Protein AF-A0A969VSY0-F1 (afdb_monomer_lite)

Foldseek 3Di:
DLVVLLVVLVVCVVVVPPPVSLVSNLSSLVVQLVVCVVVVNPVSVVVSVVSNVVSVVVVVVVVD

Sequence (64 aa):
MSTGFVLTGILLTNLNNYPMNIFIHGLGAIGWTFAGYINNDRALMVNFGIQIPLFLLGFAKVII

Secondary structure (DSSP, 8-state):
-HHHHHHHHHHHHHTT-TTHHHHHHHHHHHHHHHHHHHTT-HHHHHHHHTHHHHHHHHHHHHH-

Structure (mmCIF, N/CA/C/O backbone):
data_AF-A0A969VSY0-F1
#
_entry.id   AF-A0A969VSY0-F1
#
loop_
_atom_site.group_PDB
_atom_site.id
_atom_site.type_symbol
_atom_site.label_atom_id
_atom_site.label_alt_id
_atom_site.label_comp_id
_atom_site.label_asym_id
_atom_site.label_entity_id
_atom_site.label_seq_id
_atom_site.pdbx_PDB_ins_code
_atom_site.Cartn_x
_atom_site.Cartn_y
_atom_site.Cartn_z
_atom_site.occupancy
_atom_site.B_iso_or_equiv
_atom_site.auth_seq_id
_atom_site.auth_comp_id
_atom_site.auth_asym_id
_atom_site.auth_atom_id
_atom_site.pdbx_PDB_model_num
ATOM 1 N N . MET A 1 1 ? 4.008 8.470 9.426 1.00 80.88 1 MET A N 1
ATOM 2 C CA . MET A 1 1 ? 5.023 7.859 8.532 1.00 80.88 1 MET A CA 1
ATOM 3 C C . MET A 1 1 ? 4.380 7.023 7.426 1.00 80.88 1 MET A C 1
ATOM 5 O O . MET A 1 1 ? 4.647 7.318 6.270 1.00 80.88 1 MET A O 1
ATOM 9 N N . SER A 1 2 ? 3.474 6.082 7.737 1.00 94.19 2 SER A N 1
ATOM 10 C CA . SER A 1 2 ? 2.792 5.234 6.732 1.00 94.19 2 SER A CA 1
ATOM 11 C C . SER A 1 2 ? 2.130 6.002 5.581 1.00 94.19 2 SER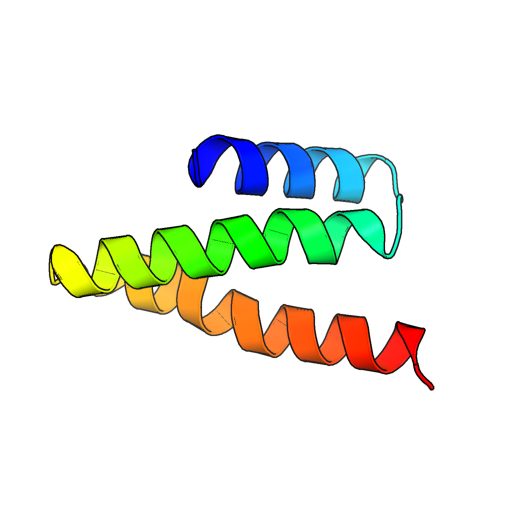 A C 1
ATOM 13 O O . SER A 1 2 ? 2.300 5.647 4.420 1.00 94.19 2 SER A O 1
ATOM 15 N N . THR A 1 3 ? 1.445 7.110 5.884 1.00 96.81 3 THR A N 1
ATOM 16 C CA . THR A 1 3 ? 0.854 8.006 4.876 1.00 96.81 3 THR A CA 1
ATOM 17 C C . THR A 1 3 ? 1.875 8.497 3.857 1.00 96.81 3 THR A C 1
ATOM 19 O O . THR A 1 3 ? 1.602 8.484 2.665 1.00 96.81 3 THR A O 1
ATOM 22 N N . GLY A 1 4 ? 3.065 8.895 4.317 1.00 98.19 4 GLY A N 1
ATOM 23 C CA . GLY A 1 4 ? 4.129 9.373 3.438 1.00 98.19 4 GLY A CA 1
ATOM 24 C C . GLY A 1 4 ? 4.604 8.281 2.486 1.00 98.19 4 GLY A C 1
ATOM 25 O O . GLY A 1 4 ? 4.764 8.540 1.302 1.00 98.19 4 GLY A O 1
ATOM 26 N N . PHE A 1 5 ? 4.752 7.045 2.968 1.00 97.94 5 PHE A N 1
ATOM 27 C CA . PHE A 1 5 ? 5.114 5.912 2.114 1.00 97.94 5 PHE A CA 1
ATOM 28 C C . PHE A 1 5 ? 4.040 5.590 1.070 1.00 97.94 5 PHE A C 1
ATOM 30 O O . PHE A 1 5 ? 4.376 5.406 -0.096 1.00 97.94 5 PHE A O 1
ATOM 37 N N . VAL A 1 6 ? 2.755 5.606 1.439 1.00 98.12 6 VAL A N 1
ATOM 38 C CA . VAL A 1 6 ? 1.659 5.420 0.469 1.00 98.12 6 VAL A CA 1
ATOM 39 C C . VAL A 1 6 ?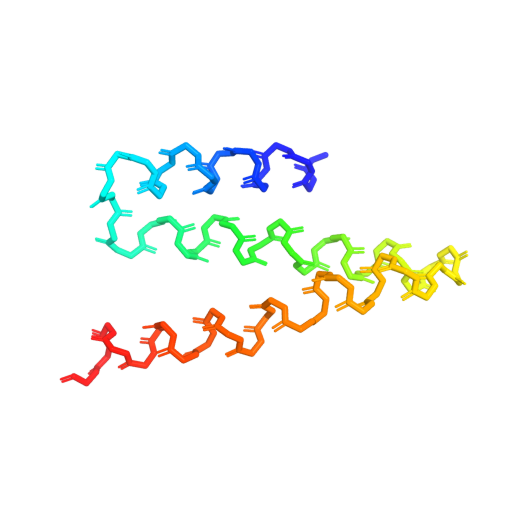 1.684 6.511 -0.603 1.00 98.12 6 VAL A C 1
ATOM 41 O O . VAL A 1 6 ? 1.693 6.200 -1.791 1.00 98.12 6 VAL A O 1
ATOM 44 N N . LEU A 1 7 ? 1.759 7.785 -0.210 1.00 98.31 7 LEU A N 1
ATOM 45 C CA . LEU A 1 7 ? 1.755 8.904 -1.158 1.00 98.31 7 LEU A CA 1
ATOM 46 C C . LEU A 1 7 ? 2.997 8.907 -2.061 1.00 98.31 7 LEU A C 1
ATOM 48 O O . LEU A 1 7 ? 2.875 9.119 -3.267 1.00 98.31 7 LEU A O 1
ATOM 52 N N . THR A 1 8 ? 4.176 8.599 -1.518 1.00 98.31 8 THR A N 1
ATOM 53 C CA . THR A 1 8 ? 5.399 8.430 -2.317 1.00 98.31 8 THR A CA 1
ATOM 54 C C . THR A 1 8 ? 5.278 7.241 -3.269 1.00 98.31 8 THR A C 1
ATOM 56 O O . THR A 1 8 ? 5.659 7.346 -4.431 1.00 98.31 8 THR A O 1
ATOM 59 N N . GLY A 1 9 ? 4.699 6.123 -2.827 1.00 97.62 9 GLY A N 1
ATOM 60 C CA . GLY A 1 9 ? 4.414 4.972 -3.683 1.00 97.62 9 GLY A CA 1
ATOM 61 C C . GLY A 1 9 ? 3.475 5.314 -4.846 1.00 97.62 9 GLY A C 1
ATOM 62 O O . GLY A 1 9 ? 3.734 4.931 -5.989 1.00 97.62 9 GLY A O 1
ATOM 63 N N . ILE A 1 10 ? 2.422 6.096 -4.585 1.00 98.25 10 ILE A N 1
ATOM 64 C CA . ILE A 1 10 ? 1.501 6.613 -5.611 1.00 98.25 10 ILE A CA 1
ATOM 65 C C . ILE A 1 10 ? 2.243 7.527 -6.594 1.00 98.25 10 ILE A C 1
ATOM 67 O O . ILE A 1 10 ? 2.082 7.380 -7.807 1.00 98.25 10 ILE A O 1
ATOM 71 N N . LEU A 1 11 ? 3.093 8.432 -6.104 1.00 98.56 11 LEU A N 1
ATOM 72 C CA . LEU A 1 11 ? 3.913 9.295 -6.956 1.00 98.56 11 LEU A CA 1
ATOM 73 C C . LEU A 1 11 ? 4.838 8.474 -7.865 1.00 98.56 11 LEU A C 1
ATOM 75 O O . LEU A 1 11 ? 4.834 8.663 -9.078 1.00 98.56 11 LEU A O 1
ATOM 79 N N . LEU A 1 12 ? 5.589 7.524 -7.304 1.00 98.12 12 LEU A N 1
ATOM 80 C CA . LEU A 1 12 ? 6.497 6.673 -8.079 1.00 98.12 12 LEU A CA 1
ATOM 81 C C . LEU A 1 12 ? 5.754 5.797 -9.096 1.00 98.12 12 LEU A C 1
ATOM 83 O O . LEU A 1 12 ? 6.297 5.511 -10.162 1.00 98.12 12 LEU A O 1
ATOM 87 N N . THR A 1 13 ? 4.516 5.397 -8.796 1.00 97.44 13 THR A N 1
ATOM 88 C CA . THR A 1 13 ? 3.645 4.701 -9.756 1.00 97.44 13 THR A CA 1
ATOM 89 C C . THR A 1 13 ? 3.341 5.595 -10.956 1.00 97.44 13 THR A C 1
ATOM 91 O O . THR A 1 13 ? 3.523 5.164 -12.089 1.00 97.44 13 THR A O 1
ATOM 94 N N . ASN A 1 14 ? 2.972 6.859 -10.724 1.00 98.19 14 ASN A N 1
ATOM 95 C CA . ASN A 1 14 ? 2.711 7.827 -11.797 1.00 98.19 14 ASN A CA 1
ATOM 96 C C . ASN A 1 14 ? 3.968 8.185 -12.610 1.00 98.19 14 ASN A C 1
ATOM 98 O O . ASN A 1 14 ? 3.865 8.520 -13.785 1.00 98.19 14 ASN A O 1
ATOM 102 N N . LEU A 1 15 ? 5.154 8.079 -12.009 1.00 98.25 15 LEU A N 1
ATOM 103 C CA . LEU A 1 15 ? 6.440 8.264 -12.690 1.00 98.25 15 LEU A CA 1
ATOM 104 C C . LEU A 1 15 ? 6.966 6.982 -13.364 1.00 98.25 15 LEU A C 1
ATOM 106 O O . LEU A 1 15 ? 8.095 6.977 -13.848 1.00 98.25 15 LEU A O 1
ATOM 110 N N . ASN A 1 16 ? 6.184 5.894 -13.389 1.00 96.56 16 ASN A N 1
ATOM 111 C CA . ASN A 1 16 ? 6.567 4.584 -13.933 1.00 96.56 16 ASN A CA 1
ATOM 112 C C . ASN A 1 16 ? 7.870 4.007 -13.337 1.00 96.56 16 ASN A C 1
ATOM 114 O O . ASN A 1 16 ? 8.577 3.240 -13.990 1.00 96.56 16 ASN A O 1
ATOM 118 N N . ASN A 1 17 ? 8.193 4.348 -12.085 1.00 97.25 17 ASN A N 1
ATOM 119 C CA . ASN A 1 17 ? 9.424 3.905 -11.433 1.00 97.25 17 ASN A CA 1
ATOM 120 C C . ASN A 1 17 ? 9.233 2.553 -10.730 1.00 97.25 17 ASN A C 1
ATOM 122 O O . ASN A 1 17 ? 8.940 2.477 -9.533 1.00 97.25 17 ASN A O 1
ATOM 126 N N . TYR A 1 18 ? 9.401 1.484 -11.498 1.00 95.12 18 TYR A N 1
ATOM 127 C CA . TYR A 1 18 ? 9.325 0.104 -11.035 1.00 95.12 18 TYR A CA 1
ATOM 128 C C . TYR A 1 18 ? 10.732 -0.489 -10.814 1.00 95.12 18 TYR A C 1
ATOM 130 O O . TYR A 1 18 ? 11.596 -0.275 -11.664 1.00 95.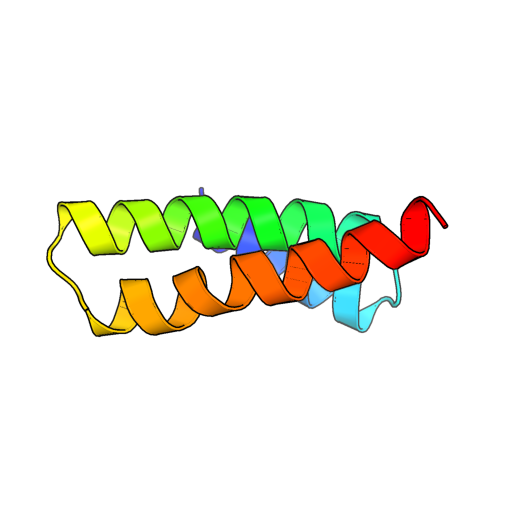12 18 TYR A O 1
ATOM 138 N N . PRO A 1 19 ? 10.993 -1.251 -9.729 1.00 95.06 19 PRO A N 1
ATOM 139 C CA . PRO A 1 19 ? 10.050 -1.738 -8.712 1.00 95.06 19 PRO A CA 1
ATOM 140 C C . PRO A 1 19 ? 9.964 -0.867 -7.449 1.00 95.06 19 PRO A C 1
ATOM 142 O O . PRO A 1 19 ? 9.315 -1.246 -6.474 1.00 95.06 19 PRO A O 1
ATOM 145 N N . MET A 1 20 ? 10.623 0.296 -7.424 1.00 96.25 20 MET A N 1
ATOM 146 C CA . MET A 1 20 ? 10.667 1.129 -6.217 1.00 96.25 20 MET A CA 1
ATOM 147 C C . MET A 1 20 ? 9.268 1.587 -5.778 1.00 96.25 20 MET A C 1
ATOM 149 O O . MET A 1 20 ? 8.993 1.675 -4.581 1.00 96.25 20 MET A O 1
ATOM 153 N N . ASN A 1 21 ? 8.362 1.819 -6.733 1.00 96.69 21 ASN A N 1
ATOM 154 C CA . ASN A 1 21 ? 6.965 2.153 -6.467 1.00 96.69 21 ASN A CA 1
ATOM 155 C C . ASN A 1 21 ? 6.267 1.137 -5.547 1.00 96.69 21 ASN A C 1
ATOM 157 O O . ASN A 1 21 ? 5.755 1.530 -4.500 1.00 96.69 21 ASN A O 1
ATOM 161 N N . ILE A 1 22 ? 6.293 -0.153 -5.886 1.00 96.50 22 ILE A N 1
ATOM 162 C CA . ILE A 1 22 ? 5.631 -1.221 -5.129 1.00 96.50 22 ILE A CA 1
ATOM 163 C C . ILE A 1 22 ? 6.324 -1.488 -3.792 1.00 96.50 22 ILE A C 1
ATOM 165 O O . ILE A 1 22 ? 5.653 -1.853 -2.829 1.00 96.50 22 ILE A O 1
ATOM 169 N N . PHE A 1 23 ? 7.633 -1.235 -3.687 1.00 96.12 23 PHE A N 1
ATOM 170 C CA . PHE A 1 23 ? 8.361 -1.351 -2.424 1.00 96.12 23 PHE A CA 1
ATOM 171 C C . PHE A 1 23 ? 7.972 -0.275 -1.424 1.00 96.12 23 PHE A C 1
ATOM 173 O O . PHE A 1 23 ? 7.548 -0.594 -0.310 1.00 96.12 23 PHE A O 1
ATOM 180 N N . ILE A 1 24 ? 8.037 0.994 -1.823 1.00 97.38 24 ILE A N 1
ATOM 181 C CA . ILE A 1 24 ? 7.665 2.083 -0.919 1.00 97.38 24 ILE A CA 1
ATOM 182 C C . ILE A 1 24 ? 6.163 2.024 -0.603 1.00 97.38 24 ILE A C 1
ATOM 184 O O . ILE A 1 24 ? 5.783 2.151 0.562 1.00 97.38 24 ILE A O 1
ATOM 188 N N . HIS A 1 25 ? 5.308 1.771 -1.600 1.00 97.75 25 HIS A N 1
ATOM 189 C CA . HIS A 1 25 ? 3.867 1.651 -1.368 1.00 97.75 25 HIS A CA 1
ATOM 190 C C . HIS A 1 25 ? 3.552 0.477 -0.431 1.00 97.75 25 HIS A C 1
ATOM 192 O O . HIS A 1 25 ? 2.811 0.652 0.536 1.00 97.75 25 HIS A O 1
ATOM 198 N N . GLY A 1 26 ? 4.165 -0.689 -0.651 1.00 96.88 26 GLY A N 1
ATOM 199 C CA . GLY A 1 26 ? 3.976 -1.878 0.179 1.00 96.88 26 GLY A CA 1
ATOM 200 C C . GLY A 1 26 ? 4.319 -1.648 1.651 1.00 96.88 26 GLY A C 1
ATOM 201 O O . GLY A 1 26 ? 3.538 -2.033 2.521 1.00 96.88 26 GLY A O 1
ATOM 202 N N . LEU A 1 27 ? 5.413 -0.938 1.954 1.00 97.25 27 LEU A N 1
ATOM 203 C CA . LEU A 1 27 ? 5.752 -0.549 3.333 1.00 97.25 27 LEU A CA 1
ATOM 204 C C . LEU A 1 27 ? 4.673 0.347 3.962 1.00 97.25 27 LEU A C 1
ATOM 206 O O . LEU A 1 27 ? 4.300 0.161 5.123 1.00 97.25 27 LEU A O 1
ATOM 210 N N . GLY A 1 28 ? 4.134 1.290 3.186 1.00 98.00 28 GLY A N 1
ATOM 211 C CA . GLY A 1 28 ? 3.006 2.123 3.603 1.00 98.00 28 G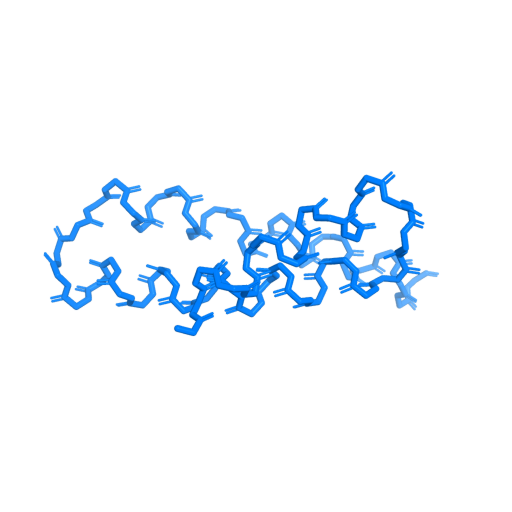LY A CA 1
ATOM 212 C C . GLY A 1 28 ? 1.716 1.327 3.832 1.00 98.00 28 GLY A C 1
ATOM 213 O O . GLY A 1 28 ? 0.984 1.610 4.784 1.00 98.00 28 GLY A O 1
ATOM 214 N N . ALA A 1 29 ? 1.445 0.313 3.010 1.00 98.06 29 ALA A N 1
ATOM 215 C CA . ALA A 1 29 ? 0.286 -0.563 3.164 1.00 98.06 29 ALA A CA 1
ATOM 216 C C . ALA A 1 29 ? 0.400 -1.455 4.410 1.00 98.06 29 ALA A C 1
ATOM 218 O O . ALA A 1 29 ? -0.571 -1.586 5.156 1.00 98.06 29 ALA A O 1
ATOM 219 N N . ILE A 1 30 ? 1.586 -2.000 4.708 1.00 98.12 30 ILE A N 1
ATOM 220 C CA . ILE A 1 30 ? 1.835 -2.768 5.941 1.00 98.12 30 ILE A CA 1
ATOM 221 C C . ILE A 1 30 ? 1.571 -1.900 7.175 1.00 98.12 30 ILE A C 1
ATOM 223 O O . ILE A 1 30 ? 0.828 -2.310 8.068 1.00 98.12 30 ILE A O 1
ATOM 227 N N . GLY A 1 31 ? 2.118 -0.680 7.211 1.00 97.88 31 GLY A N 1
ATOM 228 C CA . GLY A 1 31 ? 1.922 0.221 8.348 1.00 97.88 31 GLY A CA 1
ATOM 229 C C . GLY A 1 31 ? 0.455 0.611 8.565 1.00 97.88 31 GLY A C 1
ATOM 230 O O . GLY A 1 31 ? -0.002 0.648 9.707 1.00 97.88 31 GLY A O 1
ATOM 231 N N . TRP A 1 32 ? -0.316 0.829 7.494 1.00 98.12 32 TRP A N 1
ATOM 232 C CA . TRP A 1 32 ? -1.748 1.126 7.611 1.00 98.12 32 TRP A CA 1
ATOM 233 C C . TRP A 1 32 ? -2.604 -0.091 7.947 1.00 98.12 32 TRP A C 1
ATOM 235 O O . TRP A 1 32 ? -3.574 0.044 8.689 1.00 98.12 32 TRP A O 1
ATOM 245 N N . THR A 1 33 ? -2.233 -1.277 7.467 1.00 97.94 33 THR A N 1
ATOM 246 C CA . THR A 1 33 ? -2.891 -2.530 7.861 1.00 97.94 33 THR A CA 1
ATOM 247 C C . THR A 1 33 ? -2.705 -2.775 9.358 1.00 97.94 33 THR A C 1
ATOM 249 O O . THR A 1 33 ? -3.666 -3.086 10.059 1.00 97.94 33 THR A O 1
ATOM 252 N N . PHE A 1 34 ? -1.490 -2.555 9.873 1.00 97.94 34 PHE A N 1
ATOM 253 C CA . PHE A 1 34 ? -1.192 -2.664 11.301 1.00 97.94 34 PHE A CA 1
ATOM 254 C C . PHE A 1 34 ? -1.914 -1.595 12.135 1.00 97.94 34 PHE A C 1
ATOM 256 O O . PHE A 1 34 ? -2.476 -1.907 13.183 1.00 97.94 34 PHE A O 1
ATOM 263 N N . ALA A 1 35 ? -1.974 -0.350 11.652 1.00 97.81 35 ALA A N 1
ATOM 264 C CA . ALA A 1 35 ? -2.766 0.700 12.291 1.00 97.81 35 ALA A CA 1
ATOM 265 C C . ALA A 1 35 ? -4.265 0.350 12.319 1.00 97.81 35 ALA A C 1
ATOM 267 O O . ALA A 1 35 ? -4.914 0.557 13.343 1.00 97.81 35 ALA A O 1
ATOM 268 N N . GLY A 1 36 ? -4.805 -0.221 11.238 1.00 97.88 36 GLY A N 1
ATOM 269 C CA . GLY A 1 36 ? -6.180 -0.720 11.195 1.00 97.88 36 GLY A CA 1
ATOM 270 C C . GLY A 1 36 ? -6.420 -1.823 12.226 1.00 97.88 36 GLY A C 1
ATOM 271 O O . GLY A 1 36 ? -7.404 -1.769 12.957 1.00 97.88 36 GLY A O 1
ATOM 272 N N . TYR A 1 37 ? -5.479 -2.760 12.361 1.00 97.62 37 TYR A N 1
ATOM 273 C CA . TYR A 1 37 ? -5.543 -3.820 13.369 1.00 97.62 37 TYR A CA 1
ATOM 274 C C . TYR A 1 37 ? -5.554 -3.271 14.805 1.00 97.62 37 TYR A C 1
ATOM 276 O O . TYR A 1 37 ? -6.431 -3.638 15.583 1.00 97.62 37 TYR A O 1
ATOM 284 N N . ILE A 1 38 ? -4.647 -2.345 15.149 1.00 98.31 38 ILE A N 1
ATOM 285 C CA . ILE A 1 38 ? -4.597 -1.725 16.490 1.00 98.31 38 ILE A CA 1
ATOM 286 C C . ILE A 1 38 ? -5.902 -0.994 16.823 1.00 98.31 38 ILE A C 1
ATOM 288 O O . ILE A 1 38 ? -6.394 -1.078 17.946 1.00 98.31 38 ILE A O 1
ATOM 292 N N . ASN A 1 39 ? -6.465 -0.276 15.852 1.00 97.94 39 ASN A N 1
ATOM 293 C CA . ASN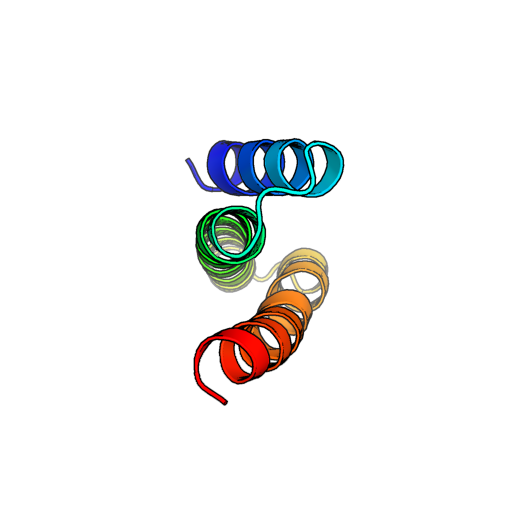 A 1 39 ? -7.659 0.539 16.064 1.00 97.94 39 ASN A CA 1
ATOM 294 C C . ASN A 1 39 ? -8.973 -0.234 15.852 1.00 97.94 39 ASN A C 1
ATOM 296 O O . ASN A 1 39 ? -10.040 0.368 15.922 1.00 97.94 39 ASN A O 1
ATOM 300 N N . ASN A 1 40 ? -8.919 -1.550 15.598 1.00 97.62 40 ASN A N 1
ATOM 301 C CA . ASN A 1 40 ? -10.073 -2.368 15.201 1.00 97.62 40 ASN A CA 1
ATOM 302 C C . ASN A 1 40 ? -10.852 -1.789 13.997 1.00 97.62 40 ASN A C 1
ATOM 304 O O . ASN A 1 40 ? -12.058 -2.008 13.850 1.00 97.62 40 ASN A O 1
ATOM 308 N N . ASP A 1 41 ? -10.159 -1.070 13.112 1.00 98.12 41 ASP A N 1
ATOM 309 C CA . ASP A 1 41 ? -10.726 -0.477 11.906 1.00 98.12 41 ASP A CA 1
ATOM 310 C C . ASP A 1 41 ? -10.660 -1.482 10.751 1.00 98.12 41 ASP A C 1
ATOM 312 O O . ASP A 1 41 ? -9.651 -1.637 10.051 1.00 98.12 41 ASP A O 1
ATOM 316 N N . ARG A 1 42 ? -11.786 -2.169 10.539 1.00 97.00 42 ARG A N 1
ATOM 317 C CA . ARG A 1 42 ? -11.930 -3.162 9.469 1.00 97.00 42 ARG A CA 1
ATOM 318 C C . ARG A 1 42 ? -11.797 -2.545 8.080 1.00 97.00 42 ARG A C 1
ATOM 320 O O . ARG A 1 42 ? -11.312 -3.224 7.179 1.00 97.00 42 ARG A O 1
ATOM 327 N N . ALA A 1 43 ? -12.213 -1.293 7.892 1.00 97.75 43 ALA A N 1
ATOM 328 C CA . ALA A 1 43 ? -12.139 -0.641 6.591 1.00 97.75 43 ALA A CA 1
ATOM 329 C C . ALA A 1 43 ? -10.676 -0.395 6.200 1.00 97.75 43 ALA A C 1
ATOM 331 O O . ALA A 1 43 ? -10.278 -0.730 5.082 1.00 97.75 43 ALA A O 1
ATOM 332 N N . LEU A 1 44 ? -9.853 0.088 7.137 1.00 97.12 44 LEU A N 1
ATOM 333 C CA . LEU A 1 44 ? -8.410 0.237 6.924 1.00 97.12 44 LEU A CA 1
ATOM 334 C C . LEU A 1 44 ? -7.718 -1.109 6.690 1.00 97.12 44 LEU A C 1
ATOM 336 O O . LEU A 1 44 ? -6.918 -1.225 5.758 1.00 97.12 44 LEU A O 1
ATOM 340 N N . MET A 1 45 ? -8.043 -2.126 7.495 1.00 97.75 45 MET A N 1
ATOM 341 C CA . MET A 1 45 ? -7.456 -3.463 7.354 1.00 97.75 45 MET A CA 1
ATOM 342 C C . MET A 1 45 ? -7.765 -4.094 5.999 1.00 97.75 45 MET A C 1
ATOM 344 O O . MET A 1 45 ? -6.868 -4.654 5.380 1.00 97.75 45 MET A O 1
ATOM 348 N N . VAL A 1 46 ? -9.007 -4.011 5.521 1.00 97.56 46 VAL A N 1
ATOM 349 C CA . VAL A 1 46 ? -9.378 -4.585 4.221 1.00 97.56 46 VAL A CA 1
ATOM 350 C C . VAL A 1 46 ? -8.740 -3.791 3.083 1.00 97.56 46 VAL A C 1
ATOM 352 O O . VAL A 1 46 ? -8.157 -4.395 2.183 1.00 97.56 46 VAL A O 1
ATOM 355 N N . ASN A 1 47 ? -8.792 -2.456 3.141 1.00 97.00 47 ASN A N 1
ATOM 356 C CA . ASN A 1 47 ? -8.258 -1.593 2.088 1.00 97.00 47 ASN A CA 1
ATOM 357 C C . ASN A 1 47 ? -6.754 -1.806 1.874 1.00 97.00 47 ASN A C 1
ATOM 359 O O . ASN A 1 47 ? -6.322 -2.068 0.755 1.00 97.00 47 ASN A O 1
ATOM 363 N N . PHE A 1 48 ? -5.953 -1.715 2.936 1.00 97.44 48 PHE A N 1
ATOM 364 C CA . PHE A 1 48 ? -4.500 -1.846 2.820 1.00 97.44 48 PHE A CA 1
ATOM 365 C C . PHE A 1 48 ? -4.021 -3.296 2.896 1.00 97.44 48 PHE A C 1
ATOM 367 O O . PHE A 1 48 ? -3.027 -3.643 2.259 1.00 97.44 48 PHE A O 1
ATOM 374 N N . GLY A 1 49 ? -4.744 -4.167 3.600 1.00 97.06 49 GLY A N 1
ATOM 375 C CA . GLY A 1 49 ? -4.374 -5.570 3.745 1.00 97.06 49 GLY A CA 1
ATOM 376 C C . GLY A 1 49 ? -4.429 -6.323 2.423 1.00 97.06 49 GLY A C 1
ATOM 377 O O . GLY A 1 49 ? -3.524 -7.105 2.151 1.00 97.06 49 GLY A O 1
ATOM 378 N N . ILE A 1 50 ? -5.418 -6.046 1.563 1.00 97.44 50 ILE A N 1
ATOM 379 C CA . ILE A 1 50 ? -5.493 -6.665 0.229 1.00 97.44 50 ILE A CA 1
ATOM 380 C C . ILE A 1 50 ? -4.440 -6.113 -0.743 1.00 97.44 50 ILE A C 1
ATOM 382 O O . ILE A 1 50 ? -4.054 -6.801 -1.684 1.00 97.44 50 ILE A O 1
ATOM 386 N N . GLN A 1 51 ? -3.917 -4.905 -0.508 1.00 96.69 51 GLN A N 1
ATOM 387 C CA . GLN A 1 51 ? -2.840 -4.346 -1.329 1.00 96.69 51 GLN A CA 1
ATOM 388 C C . GLN A 1 51 ? -1.523 -5.106 -1.133 1.00 96.69 51 GLN A C 1
ATOM 390 O O . GLN A 1 51 ? -0.760 -5.244 -2.082 1.00 96.69 51 GLN A O 1
ATOM 395 N N . ILE A 1 52 ? -1.270 -5.662 0.058 1.00 96.75 52 ILE A N 1
ATOM 396 C CA . ILE A 1 52 ? -0.051 -6.436 0.349 1.00 96.75 52 ILE A CA 1
ATOM 397 C C . ILE A 1 52 ? 0.113 -7.642 -0.600 1.00 96.75 52 ILE A C 1
ATOM 399 O O . ILE A 1 52 ? 1.136 -7.698 -1.284 1.00 96.75 52 ILE A O 1
ATOM 403 N N . PRO A 1 53 ? -0.843 -8.590 -0.720 1.00 96.19 53 PRO A N 1
ATOM 404 C CA . PRO A 1 53 ? -0.715 -9.699 -1.662 1.00 96.19 53 PRO A CA 1
ATOM 405 C C . PRO A 1 53 ? -0.678 -9.234 -3.123 1.00 96.19 53 PRO A C 1
ATOM 407 O O . PRO A 1 53 ? 0.049 -9.824 -3.917 1.00 96.19 53 PRO A O 1
ATOM 410 N N . LEU A 1 54 ? -1.376 -8.149 -3.482 1.00 95.44 54 LEU A N 1
ATOM 411 C CA . LEU A 1 54 ? -1.273 -7.567 -4.826 1.00 95.44 54 LEU A CA 1
ATOM 412 C C . LEU A 1 54 ? 0.150 -7.060 -5.121 1.00 95.44 54 LEU A C 1
ATOM 414 O O . LEU A 1 54 ? 0.677 -7.301 -6.207 1.00 95.44 54 LEU A O 1
ATOM 418 N N . PHE A 1 55 ? 0.813 -6.424 -4.152 1.00 94.88 55 PHE A N 1
ATOM 419 C CA . PHE A 1 55 ? 2.211 -6.014 -4.294 1.00 94.88 55 PHE A CA 1
ATOM 420 C C . PHE A 1 55 ? 3.174 -7.203 -4.319 1.00 94.88 55 PHE A C 1
ATOM 422 O O . PHE A 1 55 ? 4.142 -7.158 -5.074 1.00 94.88 55 PHE A O 1
ATOM 429 N N . LEU A 1 56 ? 2.907 -8.282 -3.571 1.00 93.38 56 LEU A N 1
ATOM 430 C CA . LEU A 1 56 ? 3.701 -9.519 -3.641 1.00 93.38 56 LEU A CA 1
ATOM 431 C C . LEU A 1 56 ? 3.677 -10.139 -5.046 1.00 93.38 56 LEU A C 1
ATOM 433 O O . LEU A 1 56 ? 4.721 -10.572 -5.532 1.00 93.38 56 LEU A O 1
ATOM 437 N N . LEU A 1 57 ? 2.527 -10.121 -5.731 1.00 94.06 57 LEU A N 1
ATOM 438 C CA . LEU A 1 57 ? 2.444 -10.530 -7.141 1.00 94.06 57 LEU A CA 1
ATOM 439 C C . LEU A 1 57 ? 3.292 -9.625 -8.045 1.00 94.06 57 LEU A C 1
ATOM 441 O O . LEU A 1 57 ? 3.961 -10.116 -8.952 1.00 94.06 57 LEU A O 1
ATOM 445 N N . GLY A 1 58 ? 3.309 -8.317 -7.772 1.00 90.75 58 GLY A N 1
ATOM 446 C CA . GLY A 1 58 ? 4.232 -7.384 -8.415 1.00 90.75 58 GLY A CA 1
ATOM 447 C C . GLY A 1 58 ? 5.688 -7.807 -8.208 1.00 90.75 58 GLY A C 1
ATOM 448 O O . GLY A 1 58 ? 6.409 -8.018 -9.174 1.00 90.75 58 GLY A O 1
ATOM 449 N N . PHE A 1 59 ? 6.114 -8.042 -6.967 1.00 90.94 59 PHE A N 1
ATOM 450 C CA . PHE A 1 59 ? 7.487 -8.463 -6.672 1.00 90.94 59 PHE A CA 1
ATOM 451 C C . PHE A 1 59 ? 7.910 -9.755 -7.368 1.00 90.94 59 PHE A C 1
ATOM 453 O O . PHE A 1 59 ? 9.062 -9.850 -7.789 1.00 90.94 59 PHE A O 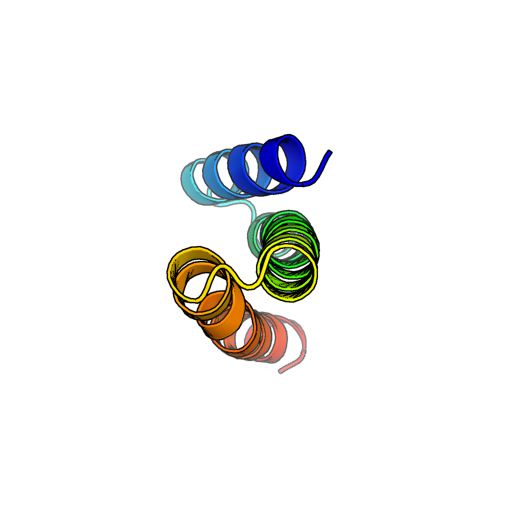1
ATOM 460 N N . ALA A 1 60 ? 7.000 -10.713 -7.553 1.00 89.31 60 ALA A N 1
ATOM 461 C CA . ALA A 1 60 ? 7.298 -11.935 -8.295 1.00 89.31 60 ALA A CA 1
ATOM 462 C C . ALA A 1 60 ? 7.815 -11.643 -9.720 1.00 89.31 60 ALA A C 1
ATOM 464 O O . ALA A 1 60 ? 8.759 -12.291 -10.155 1.00 89.31 60 ALA A O 1
ATOM 465 N N . LYS A 1 61 ? 7.296 -10.607 -10.400 1.00 85.25 61 LYS A N 1
ATOM 466 C CA . LYS A 1 61 ? 7.771 -10.155 -11.727 1.00 85.25 61 LYS A CA 1
ATOM 467 C C . LYS A 1 61 ? 9.172 -9.524 -11.703 1.00 85.25 61 LYS A C 1
ATOM 469 O O . LYS A 1 61 ? 9.794 -9.361 -12.742 1.00 85.25 61 LYS A O 1
ATOM 474 N N . VAL A 1 62 ? 9.656 -9.071 -10.546 1.00 84.44 62 VAL A N 1
ATOM 475 C CA . VAL A 1 62 ? 11.036 -8.560 -10.424 1.00 84.44 62 VAL A CA 1
ATOM 476 C C . VAL A 1 62 ? 12.037 -9.713 -10.365 1.00 84.44 62 VAL A C 1
ATOM 478 O O . VAL A 1 62 ? 13.173 -9.558 -10.800 1.00 84.44 62 VAL A O 1
ATOM 481 N N . ILE A 1 63 ? 11.625 -10.835 -9.772 1.00 77.88 63 ILE A N 1
ATOM 482 C CA . ILE A 1 63 ? 12.494 -11.973 -9.456 1.00 77.88 63 ILE A CA 1
ATOM 483 C C . ILE A 1 63 ? 12.507 -13.009 -10.593 1.00 77.88 63 ILE A C 1
ATOM 485 O O . ILE A 1 63 ? 13.529 -13.666 -10.787 1.00 77.88 63 ILE A O 1
ATOM 489 N N . ILE A 1 64 ? 11.388 -13.161 -11.308 1.00 69.12 64 ILE A N 1
ATOM 490 C CA . ILE A 1 64 ? 11.182 -14.096 -12.430 1.00 69.12 64 ILE A CA 1
ATOM 491 C C . ILE A 1 64 ? 11.311 -13.343 -13.751 1.00 69.12 64 ILE A C 1
ATOM 493 O O . ILE A 1 64 ? 12.067 -13.827 -14.621 1.00 69.12 64 ILE A O 1
#

Radius of gyration: 11.8 Å; chains: 1; bounding box: 25×24×30 Å

pLDDT: mean 95.48, std 5.25, range [69.12, 98.56]